Protein AF-X6MHR1-F1 (afdb_monomer_lite)

Structure (mmCIF, N/CA/C/O backbone):
data_AF-X6MHR1-F1
#
_entry.id   AF-X6MHR1-F1
#
loop_
_atom_site.group_PDB
_atom_site.id
_atom_site.type_symbol
_atom_site.label_atom_id
_atom_site.label_alt_id
_atom_site.label_comp_id
_atom_site.label_asym_id
_atom_site.label_entity_id
_atom_site.label_seq_id
_atom_site.pdbx_PDB_ins_code
_atom_site.Cartn_x
_atom_site.Cartn_y
_atom_site.Cartn_z
_atom_site.occupancy
_atom_site.B_iso_or_equiv
_atom_site.auth_seq_id
_atom_site.auth_comp_id
_atom_site.auth_asym_id
_atom_site.auth_atom_id
_atom_site.pdbx_PDB_model_num
ATOM 1 N N . MET A 1 1 ? -12.088 36.906 47.594 1.00 57.34 1 MET A N 1
ATOM 2 C CA . MET A 1 1 ? -12.944 35.779 47.151 1.00 57.34 1 MET A CA 1
ATOM 3 C C . MET A 1 1 ? -12.955 35.523 45.633 1.00 57.34 1 MET A C 1
ATOM 5 O O . MET A 1 1 ? -13.478 34.494 45.238 1.00 57.34 1 MET A O 1
ATOM 9 N N . LEU A 1 2 ? -12.347 36.363 44.779 1.00 57.75 2 LEU A N 1
ATOM 10 C CA . LEU A 1 2 ? -12.379 36.185 43.311 1.00 57.75 2 LEU A CA 1
ATOM 11 C C . LEU A 1 2 ? -11.435 35.084 42.763 1.00 57.75 2 LEU A C 1
ATOM 13 O O . LEU A 1 2 ? -11.782 34.401 41.809 1.00 57.75 2 LEU A O 1
ATOM 17 N N . PHE A 1 3 ? -10.300 34.813 43.416 1.00 55.00 3 PHE A N 1
ATOM 18 C CA . PHE A 1 3 ? -9.283 33.863 42.918 1.00 55.00 3 PHE A CA 1
ATOM 19 C C . PHE A 1 3 ? -9.695 32.374 42.912 1.00 55.00 3 PHE A C 1
ATOM 21 O O . PHE A 1 3 ? -9.169 31.575 42.133 1.00 55.00 3 PHE A O 1
ATOM 28 N N . LEU A 1 4 ? -10.642 31.970 43.764 1.00 59.47 4 LEU A N 1
ATOM 29 C CA . LEU A 1 4 ? -11.112 30.577 43.831 1.00 59.47 4 LEU A CA 1
ATOM 30 C C . LEU A 1 4 ? -12.109 30.235 42.713 1.00 59.47 4 LEU A C 1
ATOM 32 O O . LEU A 1 4 ? -12.214 29.079 42.308 1.00 59.47 4 LEU A O 1
ATOM 36 N N . TRP A 1 5 ? -12.817 31.231 42.179 1.00 54.00 5 TRP A N 1
ATOM 37 C CA . TRP A 1 5 ? -13.772 31.024 41.091 1.00 54.00 5 TRP A CA 1
ATOM 38 C C . TRP A 1 5 ? -13.077 30.829 39.742 1.00 54.00 5 TRP A C 1
ATOM 40 O O . TRP A 1 5 ? -13.457 29.931 38.989 1.00 54.00 5 TRP A O 1
ATOM 50 N N . ASP A 1 6 ? -12.007 31.579 39.473 1.00 62.31 6 ASP A N 1
ATOM 51 C CA . ASP A 1 6 ? -11.248 31.461 38.222 1.00 62.31 6 ASP A CA 1
ATOM 52 C C . ASP A 1 6 ? -10.527 30.116 38.102 1.00 62.31 6 ASP A C 1
ATOM 54 O O . ASP A 1 6 ? -10.560 29.469 37.053 1.00 62.31 6 ASP A O 1
ATOM 58 N N . THR A 1 7 ? -9.938 29.629 39.197 1.00 68.88 7 THR A N 1
ATOM 59 C CA . THR A 1 7 ? -9.290 28.307 39.233 1.00 68.88 7 THR A CA 1
ATOM 60 C C . THR A 1 7 ? -10.304 27.175 39.066 1.00 68.88 7 THR A C 1
ATOM 62 O O . THR A 1 7 ? -10.061 26.231 38.307 1.00 68.88 7 THR A O 1
ATOM 65 N N . PHE A 1 8 ? -11.479 27.287 39.690 1.00 66.88 8 PHE A N 1
ATOM 66 C CA . PHE A 1 8 ? -12.567 26.324 39.528 1.00 66.88 8 PHE A CA 1
ATOM 67 C C . PHE A 1 8 ? -13.136 26.315 38.100 1.00 66.88 8 PHE A C 1
ATOM 69 O O . PHE A 1 8 ? -13.336 25.247 37.511 1.00 66.88 8 PHE A O 1
ATOM 76 N N . PHE A 1 9 ? -13.345 27.490 37.503 1.00 66.06 9 PHE A N 1
ATOM 77 C CA . PHE A 1 9 ? -13.812 27.625 36.123 1.00 66.06 9 PHE A CA 1
ATOM 78 C C . PHE A 1 9 ? -12.792 27.064 35.123 1.00 66.06 9 PHE A C 1
ATOM 80 O O . PHE A 1 9 ? -13.152 26.331 34.195 1.00 66.06 9 PHE A O 1
ATOM 87 N N . PHE A 1 10 ? -11.503 27.315 35.354 1.00 64.31 10 PHE A N 1
ATOM 88 C CA . PHE A 1 10 ? -10.413 26.781 34.545 1.00 64.31 10 PHE A CA 1
ATOM 89 C C . PHE A 1 10 ? -10.301 25.250 34.642 1.00 64.31 10 PHE A C 1
ATOM 91 O O . PHE A 1 10 ? -10.147 24.570 33.625 1.00 64.31 10 PHE A O 1
ATOM 98 N N . LEU A 1 11 ? -10.465 24.679 35.841 1.00 64.62 11 LEU A N 1
ATOM 99 C CA . LEU A 1 11 ? -10.523 23.228 36.055 1.00 64.62 11 LEU A CA 1
ATOM 100 C C . LEU A 1 11 ? -11.737 22.589 35.365 1.00 64.62 11 LEU A C 1
ATOM 102 O O . LEU A 1 11 ? -11.596 21.533 34.743 1.00 64.62 11 LEU A O 1
ATOM 106 N N . LYS A 1 12 ? -12.913 23.231 35.408 1.00 64.44 12 LYS A N 1
ATOM 107 C CA . LYS A 1 12 ? -14.102 22.785 34.660 1.00 64.44 12 LYS A CA 1
ATOM 108 C C . LYS A 1 12 ? -13.862 22.806 33.150 1.00 64.44 12 LYS A C 1
ATOM 110 O O . LYS A 1 12 ? -14.163 21.813 32.488 1.00 64.44 12 LYS A O 1
ATOM 115 N N . LYS A 1 13 ? -13.265 23.877 32.611 1.00 65.19 13 LYS A N 1
ATOM 116 C CA . LYS A 1 13 ? -12.876 23.960 31.190 1.00 65.19 13 LYS A CA 1
ATOM 117 C C . LYS A 1 13 ? -11.895 22.850 30.802 1.00 65.19 13 LYS A C 1
ATOM 119 O O . LYS A 1 13 ? -12.111 22.186 29.792 1.00 65.19 13 LYS A O 1
ATOM 124 N N . LYS A 1 14 ? -10.865 22.590 31.618 1.00 68.94 14 LYS A N 1
ATOM 125 C CA . LYS A 1 14 ? -9.902 21.496 31.387 1.00 68.94 14 LYS A CA 1
ATOM 126 C C . LYS A 1 14 ? -10.570 20.118 31.388 1.00 68.94 14 LYS A C 1
ATOM 128 O O . LYS A 1 14 ? -10.292 19.311 30.505 1.00 68.94 14 LYS A O 1
ATOM 133 N N . LYS A 1 15 ? -11.473 19.851 32.339 1.00 69.75 15 LYS A N 1
ATOM 134 C CA . LYS A 1 15 ? -12.229 18.586 32.402 1.00 69.75 15 LYS A CA 1
ATOM 135 C C . LYS A 1 15 ? -13.158 18.407 31.199 1.00 69.75 15 LYS A C 1
ATOM 137 O O . LYS A 1 15 ? -13.230 17.303 30.667 1.00 69.75 15 LYS A O 1
ATOM 142 N N . LYS A 1 16 ? -13.820 19.480 30.752 1.00 74.81 16 LYS A N 1
ATOM 143 C CA . LYS A 1 16 ? -14.683 19.465 29.563 1.00 74.81 16 LYS A CA 1
ATOM 144 C C . LYS A 1 16 ? -13.881 19.160 28.291 1.00 74.81 16 LYS A C 1
ATOM 146 O O . LYS A 1 16 ? -14.206 18.203 27.602 1.00 74.81 16 LYS A O 1
ATOM 151 N N . LYS A 1 17 ? -12.765 19.865 28.068 1.00 78.06 17 LYS A N 1
ATOM 152 C CA . LYS A 1 17 ? -11.879 19.639 26.912 1.00 78.06 17 LYS A CA 1
ATOM 153 C C . LYS A 1 17 ? -11.296 18.221 26.886 1.00 78.06 17 LYS A C 1
ATOM 155 O O . LYS A 1 17 ? -11.194 17.615 25.829 1.00 78.06 17 LYS A O 1
ATOM 160 N N . LYS A 1 18 ? -10.940 17.664 28.053 1.00 83.12 18 LYS A N 1
ATOM 161 C CA . LYS A 1 18 ? -10.482 16.269 28.154 1.00 83.12 18 LYS A CA 1
ATOM 162 C C . LYS A 1 18 ? -11.578 15.293 27.713 1.00 83.12 18 LYS A C 1
ATOM 164 O O . LYS A 1 18 ? -11.272 14.364 26.982 1.00 83.12 18 LYS A O 1
ATOM 169 N N . ARG A 1 19 ? -12.831 15.508 28.128 1.00 84.69 19 ARG A N 1
ATOM 170 C CA . ARG A 1 19 ? -13.967 14.651 27.752 1.00 84.69 19 ARG A CA 1
ATOM 171 C C . ARG A 1 19 ? -14.240 14.680 26.245 1.00 84.69 19 ARG A C 1
ATOM 173 O O . ARG A 1 19 ? -14.338 13.621 25.649 1.00 84.69 19 ARG A O 1
ATOM 180 N N . GLU A 1 20 ? -14.247 15.866 25.641 1.00 90.44 20 GLU A N 1
ATOM 181 C CA . GLU A 1 20 ? -14.434 16.039 24.189 1.00 90.44 20 GLU A CA 1
ATOM 182 C C . GLU A 1 20 ? -13.359 15.293 23.374 1.00 90.44 20 GLU A C 1
ATOM 184 O O . GLU A 1 20 ? -13.662 14.652 22.373 1.00 90.44 20 GLU A O 1
ATOM 189 N N . ILE A 1 21 ? -12.098 15.320 23.827 1.00 91.38 21 ILE A N 1
ATOM 190 C CA . ILE A 1 21 ? -11.006 14.571 23.182 1.00 91.38 21 ILE A CA 1
ATOM 191 C C . ILE A 1 21 ? -11.227 13.057 23.299 1.00 91.38 21 ILE A C 1
ATOM 193 O O . ILE A 1 21 ? -11.016 12.337 22.328 1.00 91.38 21 ILE A O 1
ATOM 197 N N . TRP A 1 22 ? -11.656 12.567 24.465 1.00 91.88 22 TRP A N 1
ATOM 198 C CA . TRP A 1 22 ? -11.946 11.142 24.651 1.00 91.88 22 TRP A CA 1
ATOM 199 C C . TRP A 1 22 ? -13.093 10.664 23.761 1.00 91.88 22 TRP A C 1
ATOM 201 O O . TRP A 1 22 ? -12.956 9.622 23.130 1.00 91.88 22 TRP A O 1
ATOM 211 N N . GLU A 1 23 ? -14.166 11.446 23.640 1.00 93.94 23 GLU A N 1
ATOM 212 C CA . GLU A 1 23 ? -15.289 11.144 22.741 1.00 93.94 23 GLU A CA 1
ATOM 213 C C . GLU A 1 23 ? -14.840 11.091 21.269 1.00 93.94 23 GLU A C 1
ATOM 215 O O . GLU A 1 23 ? -15.262 10.214 20.513 1.00 93.94 23 GLU A O 1
ATOM 220 N N . LEU A 1 24 ? -13.932 11.987 20.859 1.00 95.00 24 LEU A N 1
ATOM 221 C CA . LEU A 1 24 ? -13.355 11.974 19.513 1.00 95.00 24 LEU A CA 1
ATOM 222 C C . LEU A 1 24 ? -12.517 10.711 19.262 1.00 95.00 24 LEU A C 1
ATOM 224 O O . LEU A 1 24 ? -12.652 10.084 18.212 1.00 95.00 24 LEU A O 1
ATOM 228 N N . ILE A 1 25 ? -11.668 10.335 20.223 1.00 93.38 25 ILE A N 1
ATOM 229 C CA . ILE A 1 25 ? -10.828 9.132 20.138 1.00 93.38 25 ILE A CA 1
ATOM 230 C C . ILE A 1 25 ? -11.699 7.877 20.082 1.00 93.38 25 ILE A C 1
ATOM 232 O O . ILE A 1 25 ? -11.439 6.989 19.275 1.00 93.38 25 ILE A O 1
ATOM 236 N N . GLU A 1 26 ? -12.745 7.803 20.901 1.00 94.56 26 GLU A N 1
ATOM 237 C CA . GLU A 1 26 ? -13.661 6.665 20.924 1.00 94.56 26 GLU A CA 1
ATOM 238 C C . GLU A 1 26 ? -14.417 6.527 19.598 1.00 94.56 26 GLU A C 1
ATOM 240 O O . GLU A 1 26 ? -14.485 5.434 19.031 1.00 94.56 26 GLU A O 1
ATOM 245 N N . LYS A 1 27 ? -14.898 7.645 19.039 1.00 94.25 27 LYS A N 1
ATOM 246 C CA . LYS A 1 27 ? -15.521 7.669 17.711 1.00 94.25 27 LYS A CA 1
ATOM 247 C C . LYS A 1 27 ? -14.546 7.236 16.617 1.00 94.25 27 LYS A C 1
ATOM 249 O O . LYS A 1 27 ? -14.912 6.435 15.762 1.00 94.25 27 LYS A O 1
ATOM 254 N N . TYR A 1 28 ? -13.310 7.730 16.653 1.00 92.00 28 TYR A N 1
ATOM 255 C CA . TYR A 1 28 ? -12.266 7.314 15.718 1.00 92.00 28 TYR A CA 1
ATOM 256 C C . TYR A 1 28 ? -12.005 5.807 15.814 1.00 92.00 28 TYR A C 1
ATOM 258 O O . TYR A 1 28 ? -12.050 5.111 14.804 1.00 92.00 28 TYR A O 1
ATOM 266 N N . ALA A 1 29 ? -11.815 5.281 17.026 1.00 92.00 29 ALA A N 1
ATOM 267 C CA . ALA A 1 29 ? -11.567 3.862 17.249 1.00 92.00 29 ALA A CA 1
ATOM 268 C C . ALA A 1 29 ? -12.733 2.985 16.770 1.00 92.00 29 ALA A C 1
ATOM 270 O O . ALA A 1 29 ? -12.505 1.919 16.199 1.00 92.00 29 ALA A O 1
ATOM 271 N N . LYS A 1 30 ? -13.979 3.431 16.970 1.00 93.06 30 LYS A N 1
ATOM 272 C CA . LYS A 1 30 ? -15.165 2.740 16.457 1.00 93.06 30 LYS A CA 1
ATOM 273 C C . LYS A 1 30 ? -15.169 2.696 14.928 1.00 93.06 30 LYS A C 1
ATOM 275 O O . LYS A 1 30 ? -15.318 1.619 14.360 1.00 93.06 30 LYS A O 1
ATOM 280 N N . ASN A 1 31 ? -14.931 3.834 14.281 1.00 90.62 31 ASN A N 1
ATOM 281 C CA . ASN A 1 31 ? -14.901 3.919 12.824 1.00 90.62 31 ASN A CA 1
ATOM 282 C C . ASN A 1 31 ? -13.795 3.040 12.226 1.00 90.62 31 ASN A C 1
ATOM 284 O O . ASN A 1 31 ? -14.042 2.326 11.261 1.00 90.62 31 ASN A O 1
ATOM 288 N N . VAL A 1 32 ? -12.597 3.046 12.820 1.00 89.62 32 VAL A N 1
ATOM 289 C CA . VAL A 1 32 ? -11.491 2.190 12.369 1.00 89.62 32 VAL A CA 1
ATOM 290 C C . VAL A 1 32 ? -11.877 0.717 12.469 1.00 89.62 32 VAL A C 1
ATOM 292 O O . VAL A 1 32 ? -11.661 -0.015 11.515 1.00 89.62 32 VAL A O 1
ATOM 295 N N . LYS A 1 33 ? -12.507 0.282 13.568 1.00 88.69 33 LYS A N 1
ATOM 296 C CA . LYS A 1 33 ? -12.965 -1.110 13.713 1.00 88.69 33 LYS A CA 1
ATOM 297 C C . LYS A 1 33 ? -13.971 -1.513 12.638 1.00 88.69 33 LYS A C 1
ATOM 299 O O . LYS A 1 33 ? -13.851 -2.604 12.091 1.00 88.69 33 LYS A O 1
ATOM 304 N N . GLU A 1 34 ? -14.951 -0.659 12.354 1.00 85.62 34 GLU A N 1
ATOM 305 C CA . GLU A 1 34 ? -15.943 -0.912 11.302 1.00 85.62 34 GLU A CA 1
ATOM 306 C C . GLU A 1 34 ? -15.265 -1.030 9.934 1.00 85.62 34 GLU A C 1
ATOM 308 O O . GLU A 1 34 ? -15.491 -2.001 9.219 1.00 85.62 34 GLU A O 1
ATOM 313 N N . TRP A 1 35 ? -14.353 -0.111 9.611 1.00 82.94 35 TRP A N 1
ATOM 314 C CA . TRP A 1 35 ? -13.605 -0.137 8.354 1.00 82.94 35 TRP A CA 1
ATOM 315 C C . TRP A 1 35 ? -12.691 -1.356 8.236 1.00 82.94 35 TRP A C 1
ATOM 317 O O . TRP A 1 35 ? -12.640 -1.974 7.178 1.00 82.94 35 TRP A O 1
ATOM 327 N N . SER A 1 36 ? -11.999 -1.737 9.311 1.00 82.31 36 SER A N 1
ATOM 328 C CA . SER A 1 36 ? -11.155 -2.932 9.332 1.00 82.31 36 SER A CA 1
ATOM 329 C C . SER A 1 36 ? -11.974 -4.198 9.100 1.00 82.31 36 SER A C 1
ATOM 331 O O . SER A 1 36 ? -11.563 -5.042 8.312 1.00 82.31 36 SER A O 1
ATOM 333 N N . TRP A 1 37 ? -13.153 -4.317 9.718 1.00 80.19 37 TRP A N 1
ATOM 334 C CA . TRP A 1 37 ? -14.056 -5.436 9.446 1.00 80.19 37 TRP A CA 1
ATOM 335 C C . TRP A 1 37 ? -14.538 -5.448 8.004 1.00 80.19 37 TRP A C 1
ATOM 337 O O . TRP A 1 37 ? -14.500 -6.491 7.356 1.00 80.19 37 TRP A O 1
ATOM 347 N N . CYS A 1 38 ? -14.932 -4.285 7.487 1.00 78.25 38 CYS A N 1
ATOM 348 C CA . CYS A 1 38 ? -15.312 -4.144 6.092 1.00 78.25 38 CYS A CA 1
ATOM 349 C C . CYS A 1 38 ? -14.165 -4.428 5.129 1.00 78.25 38 CYS A C 1
ATOM 351 O O . CYS A 1 38 ? -14.476 -4.709 3.988 1.00 78.25 38 CYS A O 1
ATOM 353 N N . ALA A 1 39 ? -12.895 -4.331 5.533 1.00 75.31 39 ALA A N 1
ATOM 354 C CA . ALA A 1 39 ? -11.737 -4.673 4.706 1.00 75.31 39 ALA A CA 1
ATOM 355 C C . ALA A 1 39 ? -11.397 -6.172 4.772 1.00 75.31 39 ALA A C 1
ATOM 357 O O . ALA A 1 39 ? -11.060 -6.763 3.755 1.00 75.31 39 ALA A O 1
ATOM 358 N N . ILE A 1 40 ? -11.517 -6.788 5.954 1.00 78.19 40 ILE A N 1
ATOM 359 C CA . ILE A 1 40 ? -11.245 -8.220 6.169 1.00 78.19 40 ILE A CA 1
ATOM 360 C C . ILE A 1 40 ? -12.302 -9.097 5.489 1.00 78.19 40 ILE A C 1
ATOM 362 O O . ILE A 1 40 ? -11.979 -10.154 4.967 1.00 78.19 40 ILE A O 1
ATOM 366 N N . LEU A 1 41 ? -13.565 -8.671 5.512 1.00 78.12 41 LEU A N 1
ATOM 367 C CA . LEU A 1 41 ? -14.693 -9.447 4.989 1.00 78.12 41 LEU A CA 1
ATOM 368 C C . LEU A 1 41 ? -14.986 -9.168 3.506 1.00 78.12 41 LEU A C 1
ATOM 370 O O . LEU A 1 41 ? -16.070 -9.508 3.034 1.00 78.12 41 LEU A O 1
ATOM 374 N N . GLN A 1 42 ? -14.083 -8.503 2.777 1.00 77.19 42 GLN A N 1
ATOM 375 C CA . GLN A 1 42 ? -14.300 -8.267 1.348 1.00 77.19 42 GLN A CA 1
ATOM 376 C C . GLN A 1 42 ? -14.061 -9.544 0.560 1.00 77.19 42 GLN A C 1
ATOM 378 O O . GLN A 1 42 ? -12.979 -10.121 0.610 1.00 77.19 42 GLN A O 1
ATOM 383 N N . GLU A 1 43 ? -15.062 -9.923 -0.226 1.00 79.06 43 GLU A N 1
ATOM 384 C CA . GLU A 1 43 ? -14.908 -10.857 -1.330 1.00 79.06 43 GLU A CA 1
ATOM 385 C C . GLU A 1 43 ? -15.003 -10.058 -2.638 1.00 79.06 43 GLU A C 1
ATOM 387 O O . GLU A 1 43 ? -16.007 -9.370 -2.855 1.00 79.06 43 GLU A O 1
ATOM 392 N N . PRO A 1 44 ? -14.000 -10.118 -3.528 1.00 80.25 44 PRO A N 1
ATOM 393 C CA . PRO A 1 44 ? -12.728 -10.836 -3.401 1.00 80.25 44 PRO A CA 1
ATOM 394 C C . PRO A 1 44 ? -11.731 -10.165 -2.444 1.00 80.25 44 PRO A C 1
ATOM 396 O O . PRO A 1 44 ? -11.792 -8.954 -2.227 1.00 80.25 44 PRO A O 1
ATOM 399 N N . GLU A 1 45 ? -10.798 -10.948 -1.897 1.00 82.31 45 GLU A N 1
ATOM 400 C CA . GLU A 1 45 ? -9.793 -10.441 -0.958 1.00 82.31 45 GLU A CA 1
ATOM 401 C C . GLU A 1 45 ? -8.933 -9.334 -1.590 1.00 82.31 45 GLU A C 1
ATOM 403 O O . GLU A 1 45 ? -8.494 -9.419 -2.742 1.00 82.31 45 GLU A O 1
ATOM 408 N N . LEU A 1 46 ? -8.683 -8.289 -0.804 1.00 84.56 46 LEU A N 1
ATOM 409 C CA . LEU A 1 46 ? -7.736 -7.226 -1.122 1.00 84.56 46 LEU A CA 1
ATOM 410 C C . LEU A 1 46 ? -6.308 -7.732 -0.921 1.00 84.56 46 LEU A C 1
ATOM 412 O O . LEU A 1 46 ? -5.918 -8.075 0.195 1.00 84.56 46 LEU A O 1
ATOM 416 N N . VAL A 1 47 ? -5.503 -7.710 -1.981 1.00 85.50 47 VAL A N 1
ATOM 417 C CA . VAL A 1 47 ? -4.114 -8.179 -1.954 1.00 85.50 47 VAL A CA 1
ATOM 418 C C . VAL A 1 47 ? -3.166 -7.037 -2.304 1.00 85.50 47 VAL A C 1
ATOM 420 O O . VAL A 1 47 ? -3.454 -6.195 -3.151 1.00 85.50 47 VAL A O 1
ATOM 423 N N . LEU A 1 48 ? -2.000 -6.994 -1.661 1.00 85.88 48 LEU A N 1
ATOM 424 C CA . LEU A 1 48 ? -0.925 -6.087 -2.060 1.00 85.88 48 LEU A CA 1
ATOM 425 C C . LEU A 1 48 ? -0.182 -6.656 -3.271 1.00 85.88 48 LEU A C 1
ATOM 427 O O . LEU A 1 48 ? 0.220 -7.818 -3.281 1.00 85.88 48 LEU A O 1
ATOM 431 N N . THR A 1 49 ? 0.015 -5.830 -4.293 1.00 84.69 49 THR A N 1
ATOM 432 C CA . THR A 1 49 ? 0.718 -6.183 -5.528 1.00 84.69 49 THR A CA 1
ATOM 433 C C . THR A 1 49 ? 1.881 -5.218 -5.780 1.00 84.69 49 THR A C 1
ATOM 435 O O . THR A 1 49 ? 1.654 -4.016 -5.899 1.00 84.69 49 THR A O 1
ATOM 438 N N . PRO A 1 50 ? 3.125 -5.715 -5.894 1.00 82.25 50 PRO A N 1
ATOM 439 C CA . PRO A 1 50 ? 3.520 -7.115 -5.724 1.00 82.25 50 PRO A CA 1
ATOM 440 C C . PRO 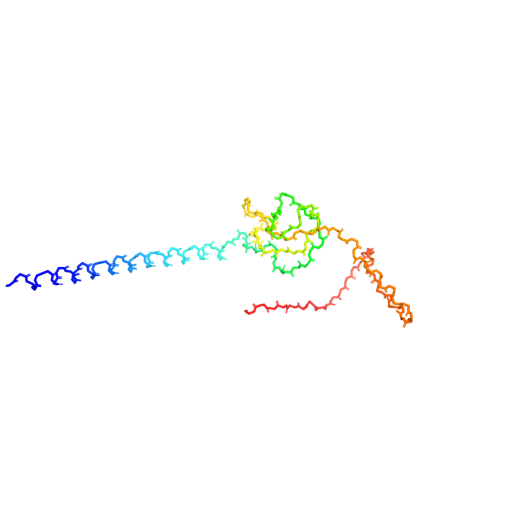A 1 50 ? 3.437 -7.577 -4.258 1.00 82.25 50 PRO A C 1
ATOM 442 O O . PRO A 1 50 ? 3.679 -6.807 -3.333 1.00 82.25 50 PRO A O 1
ATOM 445 N N . ASN A 1 51 ? 3.133 -8.862 -4.060 1.00 81.88 51 ASN A N 1
ATOM 446 C CA . ASN A 1 51 ? 3.027 -9.489 -2.734 1.00 81.88 51 ASN A CA 1
ATOM 447 C C . ASN A 1 51 ? 4.389 -9.831 -2.103 1.00 81.88 51 ASN A C 1
ATOM 449 O O . ASN A 1 51 ? 4.469 -10.216 -0.941 1.00 81.88 51 ASN A O 1
ATOM 453 N N . SER A 1 52 ? 5.459 -9.737 -2.887 1.00 79.75 52 SER A N 1
ATOM 454 C CA . SER A 1 52 ? 6.815 -10.076 -2.488 1.00 79.75 52 SER A CA 1
ATOM 455 C C . SER A 1 52 ? 7.789 -9.094 -3.11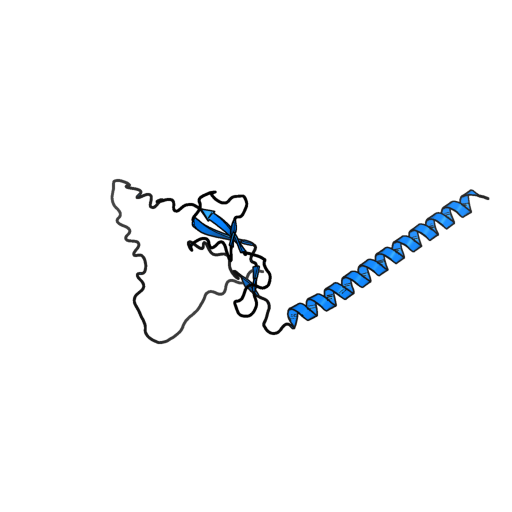4 1.00 79.75 52 SER A C 1
ATOM 457 O O . SER A 1 52 ? 7.600 -8.623 -4.238 1.00 79.75 52 SER A O 1
ATOM 459 N N . PHE A 1 53 ? 8.852 -8.786 -2.377 1.00 79.00 53 PHE A N 1
ATOM 460 C CA . PHE A 1 53 ? 9.950 -8.010 -2.922 1.00 79.00 53 PHE A CA 1
ATOM 461 C C . PHE A 1 53 ? 10.698 -8.864 -3.945 1.00 79.00 53 PHE A C 1
ATOM 463 O O . PHE A 1 53 ? 11.262 -9.904 -3.602 1.00 79.00 53 PHE A O 1
ATOM 470 N N . ARG A 1 54 ? 10.707 -8.424 -5.202 1.00 72.81 54 ARG A N 1
ATOM 471 C CA . ARG A 1 54 ? 11.470 -9.061 -6.274 1.00 72.81 54 ARG A CA 1
ATOM 472 C C . ARG A 1 54 ? 12.260 -8.012 -7.033 1.00 72.81 54 ARG A C 1
ATOM 474 O O . ARG A 1 54 ? 11.777 -6.906 -7.283 1.00 72.81 54 ARG A O 1
ATOM 481 N N . MET A 1 55 ? 13.491 -8.380 -7.379 1.00 74.56 55 MET A N 1
ATOM 482 C CA . MET A 1 55 ? 14.244 -7.647 -8.382 1.00 74.56 55 MET A CA 1
ATOM 483 C C . MET A 1 55 ? 13.632 -7.994 -9.729 1.00 74.56 55 MET A C 1
ATOM 485 O O . MET A 1 55 ? 13.761 -9.115 -10.216 1.00 74.56 55 MET A O 1
ATOM 489 N N . ASP A 1 56 ? 12.893 -7.048 -10.272 1.00 67.88 56 ASP A N 1
ATOM 490 C CA . ASP A 1 56 ? 11.948 -7.297 -11.339 1.00 67.88 56 ASP A CA 1
ATOM 491 C C . ASP A 1 56 ? 12.473 -6.653 -12.603 1.00 67.88 56 ASP A C 1
ATOM 493 O O . ASP A 1 56 ? 12.023 -5.579 -12.960 1.00 67.88 56 ASP A O 1
ATOM 497 N N . GLY A 1 57 ? 13.419 -7.310 -13.283 1.00 78.69 57 GLY A N 1
ATOM 498 C CA . GLY A 1 57 ? 14.035 -6.849 -14.539 1.00 78.69 57 GLY A CA 1
ATOM 499 C C . GLY A 1 57 ? 13.071 -6.686 -15.728 1.00 78.69 57 GLY A C 1
ATOM 500 O O . GLY A 1 57 ? 13.501 -6.671 -16.879 1.00 78.69 57 GLY A O 1
ATOM 501 N N . ARG A 1 58 ? 11.769 -6.607 -15.455 1.00 85.88 58 ARG A N 1
ATOM 502 C CA . ARG A 1 58 ? 10.687 -6.365 -16.396 1.00 85.88 58 ARG A CA 1
ATOM 503 C C . ARG A 1 58 ? 10.711 -4.918 -16.911 1.00 85.88 58 ARG A C 1
ATOM 505 O O . ARG A 1 58 ? 11.225 -4.022 -16.231 1.00 85.88 58 ARG A O 1
ATOM 512 N N . PRO A 1 59 ? 10.162 -4.677 -18.112 1.00 89.00 59 PRO A N 1
ATOM 513 C CA . PRO A 1 59 ? 10.031 -3.332 -18.647 1.00 89.00 59 PRO A CA 1
ATOM 514 C C . PRO A 1 59 ? 9.200 -2.440 -17.722 1.00 89.00 59 PRO A C 1
ATOM 516 O O . PRO A 1 59 ? 8.230 -2.885 -17.107 1.00 89.00 59 PRO A O 1
ATOM 519 N N . PHE A 1 60 ? 9.590 -1.174 -17.635 1.00 89.75 60 PHE A N 1
ATOM 520 C CA . PHE A 1 60 ? 8.750 -0.142 -17.053 1.00 89.75 60 PHE A CA 1
ATOM 521 C C . PHE A 1 60 ? 7.525 0.079 -17.945 1.00 89.75 60 PHE A C 1
ATOM 523 O O . PHE A 1 60 ? 7.635 0.104 -19.168 1.00 89.75 60 PHE A O 1
ATOM 530 N N . ASP A 1 61 ? 6.375 0.247 -17.306 1.00 88.88 61 ASP A N 1
ATOM 531 C CA . ASP A 1 61 ? 5.078 0.415 -17.956 1.00 88.88 61 ASP A CA 1
ATOM 532 C C . ASP A 1 61 ? 4.380 1.590 -17.277 1.00 88.88 61 ASP A C 1
ATOM 534 O O . ASP A 1 61 ? 4.120 1.541 -16.076 1.00 88.88 61 ASP A O 1
ATOM 538 N N . GLU A 1 62 ? 4.149 2.654 -18.039 1.00 88.69 62 GLU A N 1
ATOM 539 C CA . GLU A 1 62 ? 3.588 3.915 -17.555 1.00 88.69 62 GLU A CA 1
ATOM 540 C C . GLU A 1 62 ? 2.123 3.808 -17.137 1.00 88.69 62 GLU A C 1
ATOM 542 O O . GLU A 1 62 ? 1.656 4.697 -16.430 1.00 88.69 62 GLU A O 1
ATOM 547 N N . GLU A 1 63 ? 1.397 2.758 -17.534 1.00 86.62 63 GLU A N 1
ATOM 548 C CA . GLU A 1 63 ? 0.003 2.568 -17.124 1.00 86.62 63 GLU A CA 1
ATOM 549 C C . GLU A 1 63 ? -0.081 2.053 -15.683 1.00 86.62 63 GLU A C 1
ATOM 551 O O . GLU A 1 63 ? -0.895 2.531 -14.890 1.00 86.62 63 GLU A O 1
ATOM 556 N N . ILE A 1 64 ? 0.811 1.131 -15.314 1.00 86.38 64 ILE A N 1
ATOM 557 C CA . ILE A 1 64 ? 0.779 0.422 -14.025 1.00 86.38 64 ILE A CA 1
ATOM 558 C C . ILE A 1 64 ? 1.859 0.876 -13.036 1.00 86.38 64 ILE A C 1
ATOM 560 O O . ILE A 1 64 ? 1.721 0.640 -11.833 1.00 86.38 64 ILE A O 1
ATOM 564 N N . HIS A 1 65 ? 2.933 1.517 -13.505 1.00 89.56 65 HIS A N 1
ATOM 565 C CA . HIS A 1 65 ? 4.083 1.883 -12.685 1.00 89.56 65 HIS A CA 1
ATOM 566 C C . HIS A 1 65 ? 4.305 3.393 -12.606 1.00 89.56 65 HIS A C 1
ATOM 568 O O . HIS A 1 65 ? 4.204 4.127 -13.585 1.00 89.56 65 HIS A O 1
ATOM 574 N N . LYS A 1 66 ? 4.773 3.833 -11.438 1.00 91.12 66 LYS A N 1
ATOM 575 C CA . LYS A 1 66 ? 5.226 5.196 -11.174 1.00 91.12 66 LYS A CA 1
ATOM 576 C C . LYS A 1 66 ? 6.699 5.197 -10.788 1.00 91.12 66 LYS A C 1
ATOM 578 O O . LYS A 1 66 ? 7.130 4.468 -9.895 1.00 91.12 66 LYS A O 1
ATOM 583 N N . LYS A 1 67 ? 7.486 6.054 -11.437 1.00 90.44 67 LYS A N 1
ATOM 584 C CA . LYS A 1 67 ? 8.912 6.227 -11.131 1.00 90.44 67 LYS A CA 1
ATOM 585 C C . LYS A 1 67 ? 9.102 6.831 -9.738 1.00 90.44 67 LYS A C 1
ATOM 587 O O . LYS A 1 67 ? 8.624 7.928 -9.453 1.00 90.44 67 LYS A O 1
ATOM 592 N N . PHE A 1 68 ? 9.858 6.141 -8.889 1.00 90.94 68 PHE A N 1
ATOM 593 C CA . PHE A 1 68 ? 10.321 6.691 -7.620 1.00 90.94 68 PHE A CA 1
ATOM 594 C C . PHE A 1 68 ? 11.423 7.738 -7.853 1.00 90.94 68 PHE A C 1
ATOM 596 O O . PHE A 1 68 ? 12.137 7.694 -8.859 1.00 90.94 68 PHE A O 1
ATOM 603 N N . HIS A 1 69 ? 11.597 8.679 -6.922 1.00 84.75 69 HIS A N 1
ATOM 604 C CA . HIS A 1 69 ? 12.468 9.846 -7.120 1.00 84.75 69 HIS A CA 1
ATOM 605 C C . HIS A 1 69 ? 13.957 9.506 -7.339 1.00 84.75 69 HIS A C 1
ATOM 607 O O . HIS A 1 69 ? 14.709 10.344 -7.825 1.00 84.75 69 HIS A O 1
ATOM 613 N N . THR A 1 70 ? 14.408 8.306 -6.956 1.00 84.31 70 THR A N 1
ATOM 614 C CA . THR A 1 70 ? 15.790 7.829 -7.172 1.00 84.31 70 THR A CA 1
ATOM 615 C C . THR A 1 70 ? 15.985 7.076 -8.489 1.00 84.31 70 THR A C 1
ATOM 617 O O . THR A 1 70 ? 17.078 6.573 -8.745 1.00 84.31 70 THR A O 1
ATOM 620 N N . SER A 1 71 ? 14.942 6.949 -9.313 1.00 86.38 71 SER A N 1
ATOM 621 C CA . SER A 1 71 ? 15.027 6.241 -10.591 1.00 86.38 71 SER A CA 1
ATOM 622 C C . SER A 1 71 ? 15.913 6.967 -11.607 1.00 86.38 71 SER A C 1
ATOM 624 O O . SER A 1 71 ? 16.031 8.194 -11.613 1.00 86.38 71 SER A O 1
ATOM 626 N N . ALA A 1 72 ? 16.540 6.192 -12.493 1.00 84.94 72 ALA A N 1
ATOM 627 C CA . ALA A 1 72 ? 17.229 6.740 -13.651 1.00 84.94 72 ALA A CA 1
ATOM 628 C C . ALA A 1 72 ? 16.212 7.439 -14.565 1.00 84.94 72 ALA A C 1
ATOM 630 O O . ALA A 1 72 ? 15.169 6.864 -14.891 1.00 84.94 72 ALA A O 1
ATOM 631 N N . ARG A 1 73 ? 16.530 8.664 -15.001 1.00 81.25 73 ARG A N 1
ATOM 632 C CA . ARG A 1 73 ? 15.639 9.493 -15.830 1.00 81.25 73 ARG A CA 1
ATOM 633 C C . ARG A 1 73 ? 15.153 8.738 -17.072 1.00 81.25 73 ARG A C 1
ATOM 635 O O . ARG A 1 73 ? 13.945 8.615 -17.278 1.00 81.25 73 ARG A O 1
ATOM 642 N N . ASP A 1 74 ? 16.096 8.133 -17.787 1.00 84.25 74 ASP A N 1
ATOM 643 C CA . ASP A 1 74 ? 15.867 7.401 -19.040 1.00 84.25 74 ASP A CA 1
ATOM 644 C C . ASP A 1 74 ? 15.805 5.878 -18.830 1.00 84.25 74 ASP A C 1
ATOM 646 O O . ASP A 1 74 ? 15.929 5.098 -19.772 1.00 84.25 74 ASP A O 1
ATOM 650 N N . GLY A 1 75 ? 15.613 5.447 -17.578 1.00 83.44 75 GLY A N 1
ATOM 651 C CA . GLY A 1 75 ? 15.492 4.038 -17.238 1.00 83.44 75 GLY A CA 1
ATOM 652 C C . GLY A 1 75 ? 14.284 3.406 -17.917 1.00 83.44 75 GLY A C 1
ATOM 653 O O . GLY A 1 75 ? 13.198 3.994 -17.926 1.00 83.44 75 GLY A O 1
ATOM 654 N N . THR A 1 76 ? 14.481 2.191 -18.425 1.00 86.88 76 THR A N 1
ATOM 655 C CA . THR A 1 76 ? 13.455 1.376 -19.094 1.00 86.88 76 THR A CA 1
ATOM 656 C C . THR A 1 76 ? 13.181 0.058 -18.379 1.00 86.88 76 THR A C 1
ATOM 658 O O . THR A 1 76 ? 12.168 -0.574 -18.659 1.00 86.88 76 THR A O 1
ATOM 661 N N . ILE A 1 77 ? 14.048 -0.359 -17.450 1.00 89.44 77 ILE A N 1
ATOM 662 C CA . ILE A 1 77 ? 13.907 -1.611 -16.706 1.00 89.44 77 ILE A CA 1
ATOM 663 C C . ILE A 1 77 ? 13.602 -1.327 -15.245 1.00 89.44 77 ILE A C 1
ATOM 665 O O . ILE A 1 77 ? 14.330 -0.589 -14.575 1.00 89.44 77 ILE A O 1
ATOM 669 N N . VAL A 1 78 ? 12.553 -1.959 -14.731 1.00 88.94 78 VAL A N 1
ATOM 670 C CA . VAL A 1 78 ? 12.270 -1.976 -13.301 1.00 88.94 78 VAL A CA 1
ATOM 671 C C . VAL A 1 78 ? 13.419 -2.699 -12.585 1.00 88.94 78 VAL A C 1
ATOM 673 O O . VAL A 1 78 ? 13.902 -3.746 -12.991 1.00 88.94 78 VAL A O 1
ATOM 676 N N . SER A 1 79 ? 13.950 -2.092 -11.531 1.00 88.19 79 SER A N 1
ATOM 677 C CA . SER A 1 79 ? 14.913 -2.747 -10.649 1.00 88.19 79 SER A CA 1
ATOM 678 C C . SER A 1 79 ? 14.153 -3.455 -9.543 1.00 88.19 79 SER A C 1
ATOM 680 O O . SER A 1 79 ? 14.358 -4.641 -9.348 1.00 88.19 79 SER A O 1
ATOM 682 N N . TYR A 1 80 ? 13.296 -2.737 -8.818 1.00 87.19 80 TYR A N 1
ATOM 683 C CA . TYR A 1 80 ? 12.471 -3.285 -7.744 1.00 87.19 80 TYR A CA 1
ATOM 684 C C . TYR A 1 80 ? 11.287 -2.361 -7.439 1.00 87.19 80 TYR A C 1
ATOM 686 O O . TYR A 1 80 ? 11.310 -1.170 -7.773 1.00 87.19 80 TYR A O 1
ATOM 694 N N . CYS A 1 81 ? 10.273 -2.912 -6.771 1.00 87.94 81 CYS A N 1
ATOM 695 C CA . CYS A 1 81 ? 9.111 -2.166 -6.292 1.00 87.94 81 CYS A CA 1
ATOM 696 C C . CYS A 1 81 ? 9.383 -1.567 -4.906 1.00 87.94 81 CYS A C 1
ATOM 698 O O . CYS A 1 81 ? 9.835 -2.265 -3.999 1.00 87.94 81 CYS A O 1
ATOM 700 N N . VAL A 1 82 ? 9.122 -0.270 -4.763 1.00 86.94 82 VAL A N 1
ATOM 701 C CA . VAL A 1 82 ? 9.274 0.501 -3.520 1.00 86.94 82 VAL A CA 1
ATOM 702 C C . VAL A 1 82 ? 7.998 0.433 -2.697 1.00 86.94 82 VAL A C 1
ATOM 704 O O . VAL A 1 82 ? 8.057 0.227 -1.487 1.00 86.94 82 VAL A O 1
ATOM 707 N N . TRP A 1 83 ? 6.853 0.602 -3.361 1.00 86.00 83 TRP A N 1
ATOM 708 C CA . TRP A 1 83 ? 5.555 0.611 -2.708 1.00 86.00 83 TRP A CA 1
ATOM 709 C C . TRP A 1 83 ? 4.550 -0.229 -3.500 1.00 86.00 83 TRP A C 1
ATOM 711 O O . TRP A 1 83 ? 4.328 0.063 -4.680 1.00 86.00 83 TRP A O 1
ATOM 721 N N . PRO A 1 84 ? 3.960 -1.275 -2.892 1.00 83.56 84 PRO A N 1
ATOM 722 C CA . PRO A 1 84 ? 2.932 -2.067 -3.546 1.00 83.56 84 PRO A CA 1
ATOM 723 C C . PRO A 1 84 ? 1.620 -1.280 -3.652 1.00 83.56 84 PRO A C 1
ATOM 725 O O . PRO A 1 84 ? 1.316 -0.423 -2.821 1.00 83.56 84 PRO A O 1
ATOM 728 N N . ALA A 1 85 ? 0.824 -1.610 -4.661 1.00 86.81 85 ALA A N 1
ATOM 729 C CA . ALA A 1 85 ? -0.536 -1.117 -4.834 1.00 86.81 85 ALA A CA 1
ATOM 730 C C . ALA A 1 85 ? -1.555 -2.175 -4.382 1.00 86.81 85 ALA A C 1
ATOM 732 O O . 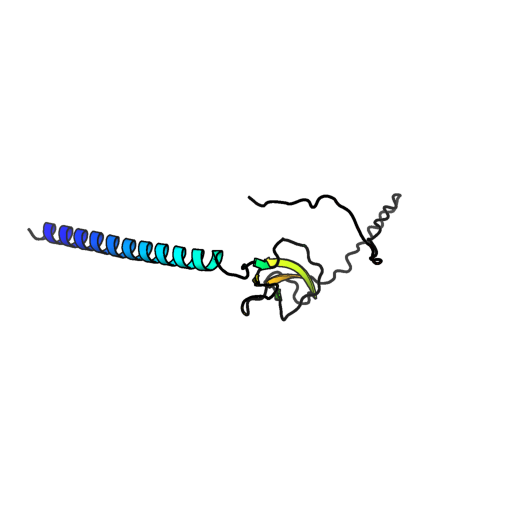ALA A 1 85 ? -1.230 -3.357 -4.258 1.00 86.81 85 ALA A O 1
ATOM 733 N N . LEU A 1 86 ? -2.792 -1.759 -4.115 1.00 87.00 86 LEU A N 1
ATOM 734 C CA . LEU A 1 86 ? -3.877 -2.690 -3.803 1.00 87.00 86 LEU A CA 1
ATOM 735 C C . LEU A 1 86 ? -4.414 -3.309 -5.093 1.00 87.00 86 LEU A C 1
ATOM 737 O O . LEU A 1 86 ? -4.602 -2.607 -6.083 1.00 87.00 86 LEU A O 1
ATOM 741 N N . SER A 1 87 ? -4.697 -4.605 -5.071 1.00 86.44 87 SER A N 1
ATOM 742 C CA . SER A 1 87 ? -5.375 -5.316 -6.148 1.00 86.44 87 SER A CA 1
ATOM 743 C C . SER A 1 87 ? -6.517 -6.184 -5.617 1.00 86.44 87 SER A C 1
ATOM 745 O O . SER A 1 87 ? -6.493 -6.647 -4.477 1.00 86.44 87 SER A O 1
ATOM 747 N N . GLN A 1 88 ? -7.530 -6.391 -6.456 1.00 86.25 88 GLN A N 1
ATOM 748 C CA . GLN A 1 88 ? -8.613 -7.358 -6.267 1.00 86.25 88 GLN A CA 1
ATOM 749 C C . GLN A 1 88 ? -8.670 -8.230 -7.508 1.00 86.25 88 GLN A C 1
ATOM 751 O O . GLN A 1 88 ? -8.693 -7.704 -8.619 1.00 86.25 88 GLN A O 1
ATOM 756 N N . ASN A 1 89 ? -8.719 -9.555 -7.348 1.00 83.88 89 ASN A N 1
ATOM 757 C CA . ASN A 1 89 ? -8.774 -10.491 -8.481 1.00 83.88 89 ASN A CA 1
ATOM 758 C C . ASN A 1 89 ? -7.686 -10.245 -9.549 1.00 83.88 89 ASN A C 1
ATOM 760 O O . ASN A 1 89 ? -7.923 -10.423 -10.741 1.00 83.88 89 ASN A O 1
ATOM 764 N N . GLY A 1 90 ? -6.494 -9.803 -9.136 1.00 78.00 90 GLY A N 1
ATOM 765 C CA . GLY A 1 90 ? -5.394 -9.491 -10.054 1.00 78.00 90 GLY A CA 1
ATOM 766 C C . GLY A 1 90 ? -5.521 -8.153 -10.794 1.00 78.00 90 GLY A C 1
ATOM 767 O O . GLY A 1 90 ? -4.657 -7.837 -11.605 1.00 78.00 90 GLY A O 1
ATOM 768 N N . VAL A 1 91 ? -6.547 -7.349 -10.500 1.00 82.19 91 VAL A N 1
ATOM 769 C CA . VAL A 1 91 ? -6.745 -6.003 -11.055 1.00 82.19 91 VAL A CA 1
ATOM 770 C C . VAL A 1 91 ? -6.373 -4.964 -10.003 1.00 82.19 91 VAL A C 1
ATOM 772 O O . VAL A 1 91 ? -6.849 -5.038 -8.872 1.00 82.19 91 VAL A O 1
ATOM 775 N N . LEU A 1 92 ? -5.526 -3.994 -10.358 1.00 82.69 92 LEU A N 1
ATOM 776 C CA . LEU A 1 92 ? -5.178 -2.883 -9.469 1.00 82.69 92 LEU A CA 1
ATOM 777 C C . LEU A 1 92 ? -6.425 -2.052 -9.143 1.00 82.69 92 LEU A C 1
ATOM 779 O O . LEU A 1 92 ? -7.183 -1.660 -10.028 1.00 82.69 92 LEU A O 1
ATOM 783 N N . ILE A 1 93 ? -6.647 -1.807 -7.856 1.00 77.56 93 ILE A N 1
ATOM 784 C CA . ILE A 1 93 ? -7.780 -1.036 -7.356 1.00 77.56 93 ILE A CA 1
ATOM 785 C C . ILE A 1 93 ? -7.314 0.406 -7.202 1.00 77.56 93 ILE A C 1
ATOM 787 O O . ILE A 1 93 ? -6.408 0.676 -6.413 1.00 77.56 93 ILE A O 1
ATOM 791 N N . SER A 1 94 ? -8.004 1.320 -7.890 1.00 65.00 94 SER A N 1
ATOM 792 C CA . SER A 1 94 ? -7.727 2.764 -8.015 1.00 65.00 94 SER A CA 1
ATOM 793 C C . SER A 1 94 ? -6.637 3.142 -9.024 1.00 65.00 94 SER A C 1
ATOM 795 O O . SER A 1 94 ? -5.839 2.309 -9.436 1.00 65.00 94 SER A O 1
ATOM 797 N N . ASP A 1 95 ? -6.569 4.435 -9.354 1.00 71.62 95 ASP A N 1
ATOM 798 C CA . ASP A 1 95 ? -5.531 5.062 -10.191 1.00 71.62 95 ASP A CA 1
ATOM 799 C C . ASP A 1 95 ? -4.126 5.059 -9.532 1.00 71.62 95 ASP A C 1
ATOM 801 O O . ASP A 1 95 ? -3.222 5.796 -9.935 1.00 71.62 95 ASP A O 1
ATOM 805 N N . LEU A 1 96 ? -3.935 4.282 -8.459 1.00 76.38 96 LEU A N 1
ATOM 806 C CA . LEU A 1 96 ? -2.674 4.162 -7.738 1.00 76.38 96 LEU A CA 1
ATOM 807 C C . LEU A 1 96 ? -1.753 3.175 -8.455 1.00 76.38 96 LEU A C 1
ATOM 809 O O . LEU A 1 96 ? -1.900 1.958 -8.367 1.00 76.38 96 LEU A O 1
ATOM 813 N N . GLN A 1 97 ? -0.757 3.735 -9.126 1.00 85.44 97 GLN A N 1
ATOM 814 C CA . GLN A 1 97 ? 0.329 2.994 -9.753 1.00 85.44 97 GLN A CA 1
ATOM 815 C C . GLN A 1 97 ? 1.318 2.448 -8.717 1.00 85.44 97 GLN A C 1
ATOM 817 O O . GLN A 1 97 ? 1.557 3.057 -7.671 1.00 85.44 97 GLN A O 1
ATOM 822 N N . ILE A 1 98 ? 1.948 1.320 -9.044 1.00 87.62 98 ILE A N 1
ATOM 823 C CA . ILE A 1 98 ? 3.002 0.708 -8.231 1.00 87.62 98 ILE A CA 1
ATOM 824 C C . ILE A 1 98 ? 4.248 1.595 -8.306 1.00 87.62 98 ILE A C 1
ATOM 826 O O . ILE A 1 98 ? 4.755 1.872 -9.397 1.00 87.62 98 ILE A O 1
ATOM 830 N N . GLU A 1 99 ? 4.781 2.029 -7.164 1.00 90.31 99 GLU A N 1
ATOM 831 C CA . GLU A 1 99 ? 6.008 2.828 -7.166 1.00 90.31 99 GLU A CA 1
ATOM 832 C C . GLU A 1 99 ? 7.230 1.929 -7.334 1.00 90.31 99 GLU A C 1
ATOM 834 O O . GLU A 1 99 ? 7.451 0.998 -6.557 1.00 90.31 99 GLU A O 1
ATOM 839 N N . VAL A 1 100 ? 8.052 2.225 -8.339 1.00 90.19 100 VAL A N 1
ATOM 840 C CA . VAL A 1 100 ? 9.197 1.398 -8.728 1.00 90.19 100 VAL A CA 1
ATOM 841 C C . VAL A 1 100 ? 10.456 2.228 -8.931 1.00 90.19 100 VAL A C 1
ATOM 843 O O . VAL A 1 100 ? 10.423 3.375 -9.388 1.00 90.19 100 VAL A O 1
ATOM 846 N N . VAL A 1 101 ? 11.607 1.628 -8.636 1.00 90.62 101 VAL A N 1
ATOM 847 C CA . VAL A 1 101 ? 12.902 2.169 -9.059 1.00 90.62 101 VAL A CA 1
ATOM 848 C C . VAL A 1 101 ? 13.227 1.599 -10.423 1.00 90.62 101 VAL A C 1
ATOM 850 O O . VAL A 1 101 ? 13.314 0.386 -10.576 1.00 90.62 101 VAL A O 1
ATOM 853 N N . VAL A 1 102 ? 13.462 2.474 -11.394 1.00 90.81 102 VAL A N 1
ATOM 854 C CA . VAL A 1 102 ? 13.827 2.101 -12.763 1.00 90.81 102 VAL A CA 1
ATOM 855 C C . VAL A 1 102 ? 15.309 2.388 -12.989 1.00 90.81 102 VAL A C 1
ATOM 857 O O . VAL A 1 102 ? 15.832 3.401 -12.518 1.00 90.81 102 VAL A O 1
ATOM 860 N N . LYS A 1 103 ? 15.995 1.495 -13.697 1.00 88.81 103 LYS A N 1
ATOM 861 C CA . LYS A 1 103 ? 17.390 1.631 -14.115 1.00 88.81 103 LYS A CA 1
ATOM 862 C C . LYS A 1 103 ? 17.485 1.523 -15.633 1.00 88.81 103 LYS A C 1
ATOM 864 O O . LYS A 1 103 ? 16.603 0.978 -16.298 1.00 88.81 103 LYS A O 1
ATOM 869 N N . ASN A 1 104 ? 18.566 2.057 -16.183 1.00 85.69 104 ASN A N 1
ATOM 870 C CA . ASN A 1 104 ? 18.928 1.757 -17.562 1.00 85.69 104 ASN A CA 1
ATOM 871 C C . ASN A 1 104 ? 19.320 0.276 -17.638 1.00 85.69 104 ASN A C 1
ATOM 873 O O . ASN A 1 104 ? 19.855 -0.257 -16.661 1.00 85.69 104 ASN A O 1
ATOM 877 N N . LEU A 1 105 ? 19.116 -0.365 -18.794 1.00 69.50 105 LEU A N 1
ATOM 878 C CA . LEU A 1 105 ? 19.953 -1.506 -19.162 1.00 69.50 105 LEU A CA 1
ATOM 879 C C . LEU A 1 105 ? 21.390 -0.989 -19.154 1.00 69.50 105 LEU A C 1
ATOM 881 O O . LEU A 1 105 ? 21.864 -0.441 -20.147 1.00 69.50 105 LEU A O 1
ATOM 885 N N . SER A 1 106 ? 22.088 -1.103 -18.030 1.00 57.59 106 SER A N 1
ATOM 886 C CA . SER A 1 106 ? 23.523 -1.156 -18.142 1.00 57.59 106 SER A CA 1
ATOM 887 C C . SER A 1 106 ? 23.813 -2.513 -18.762 1.00 57.59 106 SER A C 1
ATOM 889 O O . SER A 1 106 ? 23.405 -3.563 -18.260 1.00 57.59 106 SER A O 1
ATOM 891 N N . THR A 1 107 ? 24.490 -2.493 -19.902 1.00 49.81 107 THR A N 1
ATOM 892 C CA . THR A 1 107 ? 25.243 -3.630 -20.427 1.00 49.81 107 THR A CA 1
ATOM 893 C C . THR A 1 107 ? 26.373 -3.958 -19.441 1.00 49.81 107 THR A C 1
ATOM 895 O O . THR A 1 107 ? 27.534 -4.007 -19.810 1.00 49.81 107 THR A O 1
ATOM 898 N N . ASP A 1 108 ? 26.063 -4.168 -18.163 1.00 45.62 108 ASP A N 1
ATOM 899 C CA . ASP A 1 108 ? 26.9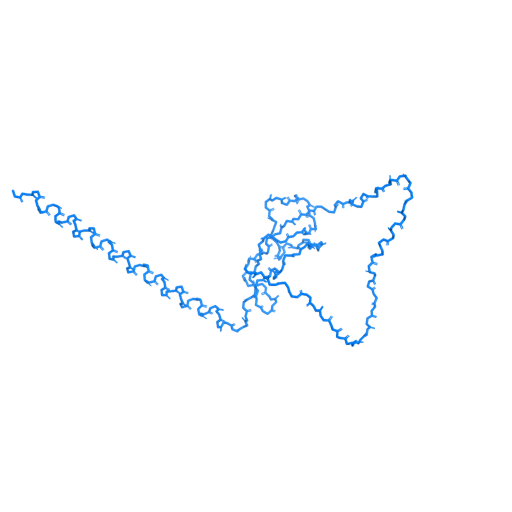98 -4.621 -17.143 1.00 45.62 108 ASP A CA 1
ATOM 900 C C . ASP A 1 108 ? 26.845 -6.134 -16.983 1.00 45.62 108 ASP A C 1
ATOM 902 O O . ASP A 1 108 ? 26.801 -6.686 -15.888 1.00 45.62 108 ASP A O 1
ATOM 906 N N . ARG A 1 109 ? 26.869 -6.846 -18.115 1.00 44.50 109 ARG A N 1
ATOM 907 C CA . ARG A 1 109 ? 27.746 -8.012 -18.166 1.00 44.50 109 ARG A CA 1
ATOM 908 C C . ARG A 1 109 ? 29.158 -7.448 -18.280 1.00 44.50 109 ARG A C 1
ATOM 910 O O . ARG A 1 109 ? 29.728 -7.411 -19.364 1.00 44.50 109 ARG A O 1
ATOM 917 N N . GLN A 1 110 ? 29.714 -6.975 -17.163 1.00 38.06 110 GLN A N 1
ATOM 918 C CA . GLN A 1 110 ? 31.162 -6.905 -17.068 1.00 38.06 110 GLN A CA 1
ATOM 919 C C . GLN A 1 110 ? 31.648 -8.346 -17.144 1.00 38.06 110 GLN A C 1
ATOM 921 O O . GLN A 1 110 ? 31.633 -9.090 -16.164 1.00 38.06 110 GLN A O 1
ATOM 926 N N . THR A 1 111 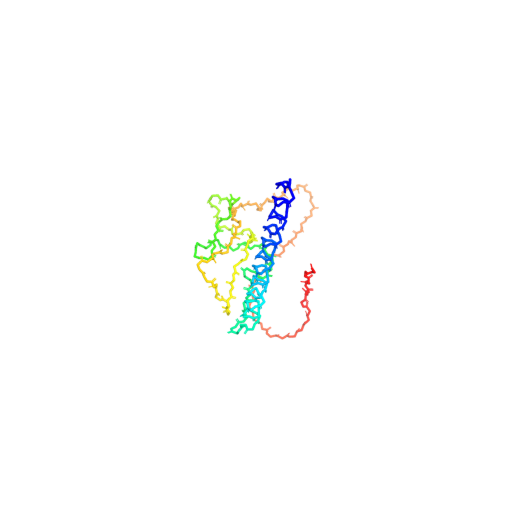? 32.036 -8.749 -18.349 1.00 38.16 111 THR A N 1
ATOM 927 C CA . THR A 1 111 ? 33.018 -9.796 -18.556 1.00 38.16 111 THR A CA 1
ATOM 928 C C . THR A 1 111 ? 34.242 -9.368 -17.759 1.00 38.16 111 THR A C 1
ATOM 930 O O . THR A 1 111 ? 35.045 -8.552 -18.205 1.00 38.16 111 THR A O 1
ATOM 933 N N . VAL A 1 112 ? 34.356 -9.853 -16.526 1.00 38.06 112 VAL A N 1
ATOM 934 C CA . VAL A 1 112 ? 35.623 -9.826 -15.812 1.00 38.06 112 VAL A CA 1
ATOM 935 C C . VAL A 1 112 ? 36.484 -10.867 -16.517 1.00 38.06 112 VAL A C 1
ATOM 937 O O . VAL A 1 112 ? 36.509 -12.033 -16.132 1.00 38.06 112 VAL A O 1
ATOM 940 N N . GLU A 1 113 ? 37.164 -10.458 -17.590 1.00 40.38 113 GLU A N 1
ATOM 941 C CA . GLU A 1 113 ? 38.347 -11.168 -18.066 1.00 40.38 113 GLU A CA 1
ATOM 942 C C . GLU A 1 113 ? 39.419 -11.030 -16.979 1.00 40.38 113 GLU A C 1
ATOM 944 O O . GLU A 1 113 ? 40.268 -10.140 -16.988 1.00 40.38 113 GLU A O 1
ATOM 949 N N . ARG A 1 114 ? 39.353 -11.905 -15.974 1.00 38.75 114 ARG A N 1
ATOM 950 C CA . ARG A 1 114 ? 40.537 -12.265 -15.205 1.00 38.75 114 ARG A CA 1
ATOM 951 C C . ARG A 1 114 ? 41.278 -13.297 -16.036 1.00 38.75 114 ARG A C 1
ATOM 953 O O . ARG A 1 114 ? 40.859 -14.445 -16.135 1.00 38.75 114 ARG A O 1
ATOM 960 N N . ASN A 1 115 ? 42.367 -12.850 -16.649 1.00 43.69 115 ASN A N 1
ATOM 961 C CA . ASN A 1 115 ? 43.408 -13.724 -17.167 1.00 43.69 115 ASN A CA 1
ATOM 962 C C . ASN A 1 115 ? 43.765 -14.770 -16.095 1.00 43.69 115 ASN A C 1
ATOM 964 O O . ASN A 1 115 ? 44.247 -14.401 -15.024 1.00 43.69 115 ASN A O 1
ATOM 968 N N . GLY A 1 116 ? 43.520 -16.048 -16.396 1.00 48.81 116 GLY A N 1
ATOM 969 C CA . GLY A 1 116 ? 43.916 -17.193 -15.571 1.00 48.81 116 GLY A CA 1
ATOM 970 C C . GLY A 1 116 ? 42.746 -17.984 -14.978 1.00 48.81 116 GLY A C 1
ATOM 971 O O . GLY A 1 116 ? 42.281 -17.687 -13.884 1.00 48.81 116 GLY A O 1
ATOM 972 N N . ASP A 1 117 ? 42.326 -19.013 -15.716 1.00 50.81 117 ASP A N 1
ATOM 973 C CA . ASP A 1 117 ? 41.813 -20.305 -15.241 1.00 50.81 117 ASP A CA 1
ATOM 974 C C . ASP A 1 117 ? 40.713 -20.335 -14.165 1.00 50.81 117 ASP A C 1
ATOM 976 O O . ASP A 1 117 ? 40.971 -20.663 -13.013 1.00 50.81 117 ASP A O 1
ATOM 980 N N . MET A 1 118 ? 39.452 -20.147 -14.578 1.00 35.69 118 MET A N 1
ATOM 981 C CA . MET A 1 118 ? 38.343 -21.058 -14.226 1.00 35.69 118 MET A CA 1
ATOM 982 C C . MET A 1 118 ? 37.097 -20.705 -15.052 1.00 35.69 118 MET A C 1
ATOM 984 O O . MET A 1 118 ? 36.481 -19.656 -14.869 1.00 35.69 118 MET A O 1
ATOM 988 N N . LYS A 1 119 ? 36.704 -21.580 -15.982 1.00 36.78 119 LYS A N 1
ATOM 989 C CA . LYS A 1 119 ? 35.498 -21.398 -16.799 1.00 36.78 119 LYS A CA 1
ATOM 990 C C . LYS A 1 119 ? 34.278 -21.846 -15.987 1.00 36.78 119 LYS A C 1
ATOM 992 O O . LYS A 1 119 ? 33.907 -23.013 -16.031 1.00 36.78 119 LYS A O 1
ATOM 997 N N . VAL A 1 120 ? 33.669 -20.940 -15.223 1.00 33.97 120 VAL A N 1
ATOM 998 C CA . VAL A 1 120 ? 32.350 -21.194 -14.624 1.00 33.97 120 VAL A CA 1
ATOM 999 C C . VAL A 1 120 ? 31.300 -20.888 -15.685 1.00 33.97 120 VAL A C 1
ATOM 1001 O O . VAL A 1 120 ? 31.002 -19.732 -15.978 1.00 33.97 120 VAL A O 1
ATOM 1004 N N . ILE A 1 121 ? 30.779 -21.942 -16.306 1.00 41.06 121 ILE A N 1
ATOM 1005 C CA . ILE A 1 121 ? 29.620 -21.855 -17.188 1.00 41.06 121 ILE A CA 1
ATOM 1006 C C . ILE A 1 121 ? 28.402 -21.724 -16.270 1.00 41.06 121 ILE A C 1
ATOM 1008 O O . ILE A 1 121 ? 27.995 -22.696 -15.644 1.00 41.06 121 ILE A O 1
ATOM 1012 N N . ILE A 1 122 ? 27.851 -20.517 -16.147 1.00 42.50 122 ILE A N 1
ATOM 1013 C CA . ILE A 1 122 ? 26.496 -20.345 -15.617 1.00 42.50 122 ILE A CA 1
ATOM 1014 C C . ILE A 1 122 ? 25.578 -20.427 -16.829 1.00 42.50 122 ILE A C 1
ATOM 1016 O O . ILE A 1 122 ? 25.398 -19.446 -17.552 1.00 42.50 122 ILE A O 1
ATOM 1020 N N . GLU A 1 123 ? 25.068 -21.626 -17.097 1.00 35.25 123 GLU A N 1
ATOM 1021 C CA . GLU A 1 123 ? 23.966 -21.797 -18.035 1.00 35.25 123 GLU A CA 1
ATOM 1022 C C . GLU A 1 123 ? 22.775 -20.990 -17.509 1.00 35.25 123 GLU A C 1
ATOM 1024 O O . GLU A 1 123 ? 22.311 -21.183 -16.384 1.00 35.25 123 GLU A O 1
ATOM 1029 N N . GLN A 1 124 ? 22.303 -20.034 -18.310 1.00 36.50 124 GLN A N 1
ATOM 1030 C CA . GLN A 1 124 ? 20.950 -19.520 -18.134 1.00 36.50 124 GLN A CA 1
ATOM 1031 C C . GLN A 1 124 ? 19.996 -20.691 -18.393 1.00 36.50 124 GLN A C 1
ATOM 1033 O O . GLN A 1 124 ? 20.191 -21.376 -19.402 1.00 36.50 124 GLN A O 1
ATOM 1038 N N . PRO A 1 125 ? 18.970 -20.928 -17.558 1.00 32.69 125 PRO A N 1
ATOM 1039 C CA . PRO A 1 125 ? 17.932 -21.872 -17.927 1.00 32.69 125 PRO A CA 1
ATOM 1040 C C . PRO A 1 125 ? 17.229 -21.300 -19.162 1.00 32.69 125 PRO A C 1
ATOM 1042 O O . PRO A 1 125 ? 16.599 -20.245 -19.101 1.00 32.69 125 PRO A O 1
ATOM 1045 N N . GLN A 1 126 ? 17.435 -21.947 -20.309 1.00 31.61 126 GLN A N 1
ATOM 1046 C CA . GLN A 1 126 ? 16.627 -21.704 -21.492 1.00 31.61 126 GLN A CA 1
ATOM 1047 C C . GLN A 1 126 ? 15.274 -22.366 -21.272 1.00 31.61 126 GLN A C 1
ATOM 1049 O O . GLN A 1 126 ? 15.197 -23.580 -21.078 1.00 31.61 126 GLN A O 1
ATOM 1054 N N . ASP A 1 127 ? 14.216 -21.562 -21.321 1.00 36.53 127 ASP A N 1
ATOM 1055 C CA . ASP A 1 127 ? 12.854 -22.060 -21.425 1.00 36.53 127 ASP A CA 1
ATOM 1056 C C . ASP A 1 127 ? 12.737 -22.994 -22.635 1.00 36.53 127 ASP A C 1
ATOM 1058 O O . ASP A 1 127 ? 12.981 -22.607 -23.780 1.00 36.53 127 ASP A O 1
ATOM 1062 N N . SER A 1 128 ? 12.328 -24.234 -22.385 1.00 36.25 128 SER A N 1
ATOM 1063 C CA . SER A 1 128 ? 11.723 -25.098 -23.395 1.00 36.25 128 SER A CA 1
ATOM 1064 C C . SER A 1 128 ? 10.612 -25.933 -22.758 1.00 36.25 128 SER A C 1
ATOM 1066 O O . SER A 1 128 ? 10.579 -26.178 -21.557 1.00 36.25 128 SER A O 1
ATOM 1068 N N . GLN A 1 129 ? 9.617 -26.219 -23.584 1.00 35.03 129 GLN A N 1
ATOM 1069 C CA . GLN A 1 129 ? 8.213 -26.403 -23.243 1.00 35.03 129 GLN A CA 1
ATOM 1070 C C . GLN A 1 129 ? 7.840 -27.733 -22.554 1.00 35.03 129 GLN A C 1
ATOM 1072 O O . GLN A 1 129 ? 8.401 -28.772 -22.869 1.00 35.03 129 GLN A O 1
ATOM 1077 N N . ILE A 1 130 ? 6.790 -27.650 -21.719 1.00 34.66 130 ILE A N 1
ATOM 1078 C CA . ILE A 1 130 ? 5.676 -28.604 -21.482 1.00 34.66 130 ILE A CA 1
ATOM 1079 C C . ILE A 1 130 ? 6.035 -30.089 -21.243 1.00 34.66 130 ILE A C 1
ATOM 1081 O O . ILE A 1 130 ? 6.324 -30.822 -22.183 1.00 34.66 130 ILE A O 1
ATOM 1085 N N . SER A 1 131 ? 5.816 -30.591 -20.019 1.00 30.94 131 SER A N 1
ATOM 1086 C CA . SER A 1 131 ? 4.760 -31.583 -19.686 1.00 30.94 131 SER A CA 1
ATOM 1087 C C . SER A 1 131 ? 4.841 -32.076 -18.227 1.00 30.94 131 SER A C 1
ATOM 1089 O O . SER A 1 131 ? 5.917 -32.238 -17.670 1.00 30.94 131 SER A O 1
ATOM 1091 N N . GLU A 1 132 ? 3.644 -32.226 -17.656 1.00 36.31 132 GLU A N 1
ATOM 1092 C CA . GLU A 1 132 ? 3.156 -32.994 -16.497 1.00 36.31 132 GLU A CA 1
ATOM 1093 C C . GLU A 1 132 ? 4.090 -33.536 -15.387 1.00 36.31 132 GLU A C 1
ATOM 1095 O O . GLU A 1 132 ? 5.003 -34.327 -15.593 1.00 36.31 132 GLU A O 1
ATOM 1100 N N . ASP A 1 133 ? 3.617 -33.224 -14.175 1.00 30.58 133 ASP A N 1
ATOM 1101 C CA . ASP A 1 133 ? 3.524 -34.063 -12.979 1.00 30.58 133 ASP A CA 1
ATOM 1102 C C . ASP A 1 133 ? 4.659 -34.172 -11.943 1.00 30.58 133 ASP A C 1
ATOM 1104 O O . ASP A 1 133 ? 5.816 -34.497 -12.183 1.00 30.58 133 ASP A O 1
ATOM 1108 N N . THR A 1 134 ? 4.169 -34.059 -10.703 1.00 34.41 134 THR A N 1
ATOM 1109 C CA . THR A 1 134 ? 4.692 -34.498 -9.401 1.00 34.41 134 THR A CA 1
ATOM 1110 C C . THR A 1 134 ? 5.733 -33.661 -8.655 1.00 34.41 134 THR A C 1
ATOM 1112 O O . THR A 1 134 ? 6.933 -33.875 -8.716 1.00 34.41 134 THR A O 1
ATOM 1115 N N . SER A 1 135 ? 5.169 -32.904 -7.708 1.00 40.09 135 SER A N 1
ATOM 1116 C CA . SER A 1 135 ? 5.559 -32.851 -6.294 1.00 40.09 135 SER A CA 1
ATOM 1117 C C . SER A 1 135 ? 6.867 -32.160 -5.897 1.00 40.09 135 SER A C 1
ATOM 1119 O O . SER A 1 135 ? 7.943 -32.438 -6.408 1.00 40.09 135 SER A O 1
ATOM 1121 N N . SER A 1 136 ? 6.731 -31.394 -4.812 1.00 39.25 136 SER A N 1
ATOM 1122 C CA . SER A 1 136 ? 7.739 -31.096 -3.790 1.00 39.25 136 SER A CA 1
ATOM 1123 C C . SER A 1 136 ? 8.169 -29.631 -3.700 1.00 39.25 136 SER A C 1
ATOM 1125 O O . SER A 1 136 ? 9.055 -29.158 -4.403 1.00 39.25 136 SER A O 1
ATOM 1127 N N . SER A 1 137 ? 7.606 -29.009 -2.658 1.00 41.03 137 SER A N 1
ATOM 1128 C CA . SER A 1 137 ? 8.245 -28.070 -1.727 1.00 41.03 137 SER A CA 1
ATOM 1129 C C . SER A 1 137 ? 8.673 -26.698 -2.252 1.00 41.03 137 SER A C 1
ATOM 1131 O O . SER A 1 137 ? 9.849 -26.465 -2.522 1.00 41.03 137 SER A O 1
ATOM 1133 N N . ASP A 1 138 ? 7.732 -25.753 -2.220 1.00 40.91 138 ASP A N 1
ATOM 1134 C CA . ASP A 1 138 ? 8.032 -24.320 -2.183 1.00 40.91 138 ASP A CA 1
ATOM 1135 C C . ASP A 1 138 ? 8.595 -23.918 -0.804 1.00 40.91 138 ASP A C 1
ATOM 1137 O O . ASP A 1 138 ? 8.027 -24.295 0.230 1.00 40.91 138 ASP A O 1
ATOM 1141 N N . PRO A 1 139 ? 9.670 -23.112 -0.731 1.00 39.94 139 PRO A N 1
ATOM 1142 C CA . PRO A 1 139 ? 10.077 -22.482 0.514 1.00 39.94 139 PRO A CA 1
ATOM 1143 C C . PRO A 1 139 ? 9.152 -21.294 0.816 1.00 39.94 139 PRO A C 1
ATOM 1145 O O . PRO A 1 139 ? 9.273 -20.211 0.242 1.00 39.94 139 PRO A O 1
ATOM 1148 N N . ILE A 1 140 ? 8.224 -21.498 1.750 1.00 37.84 140 ILE A N 1
ATOM 1149 C CA . ILE A 1 140 ? 7.399 -20.435 2.330 1.00 37.84 140 ILE A CA 1
ATOM 1150 C C . ILE A 1 140 ? 8.271 -19.624 3.297 1.00 37.84 140 ILE A C 1
ATOM 1152 O O . ILE A 1 140 ? 8.685 -20.125 4.343 1.00 37.84 140 ILE A O 1
ATOM 1156 N N . CYS A 1 141 ? 8.538 -18.363 2.960 1.00 34.94 141 CYS A N 1
ATOM 1157 C CA . CYS A 1 141 ? 9.176 -17.404 3.860 1.00 34.94 141 CYS A CA 1
ATOM 1158 C C . CYS A 1 141 ? 8.088 -16.538 4.510 1.00 34.94 141 CYS A C 1
ATOM 1160 O O . CYS A 1 141 ? 7.493 -15.686 3.852 1.00 34.94 141 CYS A O 1
ATOM 1162 N N . TYR A 1 142 ? 7.819 -16.768 5.796 1.00 36.34 142 TYR A N 1
ATOM 1163 C CA . TYR A 1 142 ? 6.979 -15.890 6.609 1.00 36.34 142 TYR A CA 1
ATOM 1164 C C . TYR A 1 142 ? 7.790 -14.660 7.035 1.00 36.34 142 TYR A C 1
ATOM 1166 O O . TYR A 1 142 ? 8.906 -14.802 7.534 1.00 36.34 142 TYR A O 1
ATOM 1174 N N . ILE A 1 143 ? 7.224 -13.464 6.877 1.00 42.78 143 ILE A N 1
ATOM 1175 C CA . ILE A 1 143 ? 7.711 -12.261 7.559 1.00 42.78 143 ILE A CA 1
ATOM 1176 C C . ILE A 1 143 ? 6.880 -12.127 8.842 1.00 42.78 143 ILE A C 1
ATOM 1178 O O . ILE A 1 143 ? 5.656 -12.012 8.764 1.00 42.78 143 ILE A O 1
ATOM 1182 N N . LEU A 1 144 ? 7.553 -12.228 9.995 1.00 39.09 144 LEU A N 1
ATOM 1183 C CA . LEU A 1 144 ? 7.032 -11.882 11.326 1.00 39.09 144 LEU A CA 1
ATOM 1184 C C . LEU A 1 144 ? 6.966 -10.363 11.507 1.00 39.09 144 LEU A C 1
ATOM 1186 O O . LEU A 1 144 ? 7.897 -9.682 11.016 1.00 39.09 144 LEU A O 1
#

pLDDT: mean 70.11, std 20.8, range [30.58, 95.0]

InterPro domains:
  IPR031981 Mitochondria-eating protein, C-terminal domain [PF16026] (21-93)

Radius of gyration: 28.39 Å; chains: 1; bounding box: 60×71×70 Å

Foldseek 3Di:
DPPVVVVVVVVVVVVVVVVVVVVVVVVVVVVVVVVVVVQCPDPVHKAWPVNDKDQFQDFDDPQAEDEDPQADPPFGGFRIFPGTAIDGPPHGDDSDHTYTHGYHPDPPPPPPPPPDDDDDDPDDPDDDDDDDDDDDDDDDDDDD

Organism: Reticulomyxa filosa (NCBI:txid46433)

Sequence (144 aa):
MLFLWDTFFFLKKKKKKKREIWELIEKYAKNVKEWSWCAILQEPELVLTPNSFRMDGRPFDEEIHKKFHTSARDGTIVSYCVWPALSQNGVLISDLQIEVVVKNLSTDRQTVERNGDMKVIIEQPQDSQISEDTSSSDPICYIL

Secondary structure (DSSP, 8-state):
--HHHHHHHHHHHHHHHHHHHHHHHHHHHHHHHHHHHHHHT-SSPEEEESSS--B--SBP-TTTEEE-TTS-TT--EEEEEEEPEEEETTEEPSS-PEEEEEE-----------SSS---------------------------

=== Feature glossary ===
A reading guide for the features in this record.

Start from the sequence.

  · This is the polypeptide sequence — one letter per residue, N-terminus first. Length ranges from a few dozen residues for small domains to over a thousand for large multi-domain proteins.

Fold it, and you get atomic coordinates and the backbone conformation that goes with them.

  · Structure coordinates are given as an mmCIF _atom_site loop: one row per atom with element, residue name, chain id, sequence number, and x/y/z position in Å. Only the four main-chain atoms per residue are included here;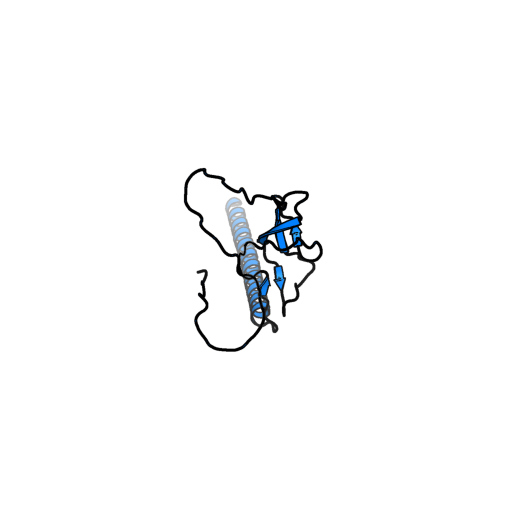 side chains are omitted to keep the record compact.

  · Backbone dihedral angles. Every residue except chain termini has a φ (preceding-C → N → Cα → C) and a ψ (N → Cα → C → next-N). They are reported in degrees following the IUPAC sign convention. Secondary structure is essentially a statement about which (φ, ψ) basin each residue occupies.

  · The SS8 string is DSSP's per-residue secondary-structure call. α-helix (H) means an i→i+4 H-bond ladder; β-strand (E) means the residue participates in a β-sheet; 3₁₀ (G) and π (I) are tighter and wider helices; T/S are turns/bends; '-' is loop.

  · SS3 is a coarse helix/strand/coil call (letters a/b/c) made by the P-SEA algorithm from inter-Cα distances and dihedrals. It is less detailed than DSSP but needs only Cα positions.

Summarize the fold with a handful of shape descriptors and a per-residue structural alphabet.

  · Radius of gyration (Rg) is the root-mean-square distance of Cα atoms from their centroid — a single number for overall size and compactness. A globular domain of N residues has Rg ≈ 2.2·N^0.38 Å; an extended or disordered chain has a much larger Rg. The Cα contact count is the number of residue pairs whose Cα atoms are within 8 Å and are more than four positions apart in sequence — a standard proxy for tertiary packing density. The bounding box is the smallest axis-aligned box enclosing all Cα atoms.

  · The Foldseek 3Di string encodes local tertiary geometry as a 20-letter alphabet — one character per residue — derived from the relative positions of nearby Cα atoms. Unlike the amino-acid sequence, 3Di is a direct function of the 3D structure, so two proteins with the same fold have similar 3Di strings even at low sequence identity.

  · Solvent-accessible surface area (SASA) is the area in Å² traced out by the centre of a 1.4 Å probe sphere (a water molecule) rolled over the protein's van der Waals surface (Shrake–Rupley / Lee–Richards construction). Buried residues have near-zero SASA; fully exposed residues can exceed 200 Å². The total SASA scales roughly with the number of surface residues.

Ask how reliable the model is.

  · pLDDT (predicted Local Distance Difference Test) is AlphaFold's per-residue confidence score, ranging from 0 to 100. Values above 90 indicate high confidence (typically well-packed cores); 70–90 is confident; 50–70 low confidence; below 50 usually means the region is disordered or the prediction is unreliable there. AlphaFold stores pLDDT in the mmCIF B-factor column.

  · B-factor (Debye–Waller factor) reflects atomic displacement in the crystal lattice. It is an experimental observable (units Å²), not a prediction; low values mean the atom is pinned down, high values mean it moves or is heterogeneous across the crystal.

  · Predicted Aligned Error (PAE) is an AlphaFold confidence matrix: entry (i, j) is the expected error in the position of residue j, in ångströms, when the prediction is superimposed on the true structure at residue i. Low PAE within a block of residues means that block is internally rigid and well-predicted; high PAE between two blocks means their relative placement is uncertain even if each block individually is confident.

Place it in context: what it resembles, what it is annotated as, and how it looks.

  · Nearest PDB neighbors are the top structural matches found by Foldseek when searching this structure against the entire Protein Data Bank. Each hit reports a TM-score (0 to 1; >0.5 almost always implies the same fold) and an E-value. These are *structural* homologs — they may share no detectable sequence similarity.

  · Functional annotations link the protein to curated databases. InterPro entries identify conserved domains and families by matching the sequence against member-database signatures (Pfam, PROSITE, CDD, …). Gene Ontology (GO) terms describe molecular function, biological process, and cellular component in a controlled vocabulary. CATH places the structure in a hierarchical fold classification (Class/Architecture/Topology/Homologous-superfamily). The organism is the source species.

  · Three diagnostic plots accompany the record. The Cα contact map visualizes the tertiary structure as a 2D adjacency matrix (8 Å cutoff, sequence-local contacts suppressed). The Ramachandran plot shows the distribution of backbone (φ, ψ) torsions, with points in the α and β basins reflecting secondary structure content. The PAE plot shows AlphaFold's inter-residue confidence as a color matrix.

  · Six rendered views show the 3D structure from the faces of a cube — i.e. along ±x, ±y, ±z. Rendering representation is drawn randomly per protein from cartoon (secondary-structure ribbons), sticks (backbone bonds), or molecular surface; coloring is either N→C rainbow (blue at the N-terminus through red at the C-terminus) or one color per chain.